Protein AF-A0A381ZYH2-F1 (afdb_monomer_lite)

Structure (mmCIF, N/CA/C/O backbone):
data_AF-A0A381ZYH2-F1
#
_entry.id   AF-A0A381ZYH2-F1
#
loop_
_atom_site.group_PDB
_atom_site.id
_atom_site.type_symbol
_atom_site.label_atom_id
_atom_site.label_alt_id
_atom_site.label_comp_id
_atom_site.label_asym_id
_atom_site.label_entity_id
_atom_site.label_seq_id
_atom_site.pdbx_PDB_ins_code
_atom_site.Cartn_x
_atom_site.Cartn_y
_atom_site.Cartn_z
_atom_site.occupancy
_atom_site.B_iso_or_equiv
_atom_site.auth_seq_id
_atom_site.auth_comp_id
_atom_site.auth_asym_id
_atom_site.auth_atom_id
_atom_site.pdbx_PDB_model_num
ATOM 1 N N . MET A 1 1 ? -18.874 -3.670 11.341 1.00 85.88 1 MET A N 1
ATOM 2 C CA . MET A 1 1 ? -17.533 -4.154 10.990 1.00 85.88 1 MET A CA 1
ATOM 3 C C . MET A 1 1 ? -17.379 -3.960 9.497 1.00 85.88 1 MET A C 1
ATOM 5 O O . MET A 1 1 ? -18.173 -4.529 8.755 1.00 85.88 1 MET A O 1
ATOM 9 N N . THR A 1 2 ? -16.467 -3.093 9.084 1.00 96.06 2 THR A N 1
ATOM 10 C CA . THR A 1 2 ? -16.233 -2.712 7.692 1.00 96.06 2 THR A CA 1
ATOM 11 C C . THR A 1 2 ? -14.850 -3.194 7.284 1.00 96.06 2 THR A C 1
ATOM 13 O O . THR A 1 2 ? -13.838 -2.717 7.801 1.00 96.06 2 THR A O 1
ATOM 16 N N . ASP A 1 3 ? -14.812 -4.123 6.335 1.00 97.12 3 ASP A N 1
ATOM 17 C CA . ASP A 1 3 ? -13.567 -4.666 5.799 1.00 97.12 3 ASP A CA 1
ATOM 18 C C . ASP A 1 3 ? -13.208 -3.978 4.481 1.00 97.12 3 ASP A C 1
ATOM 20 O O . ASP A 1 3 ? -14.061 -3.778 3.615 1.00 97.12 3 ASP A O 1
ATOM 24 N N . CYS A 1 4 ? -11.933 -3.639 4.313 1.00 97.69 4 CYS A N 1
ATOM 25 C CA . CYS A 1 4 ? -11.384 -3.129 3.065 1.00 97.69 4 CYS A CA 1
ATOM 26 C C . CYS A 1 4 ? -10.567 -4.228 2.384 1.00 97.69 4 CYS A C 1
ATOM 28 O O . CYS A 1 4 ? -9.626 -4.757 2.973 1.00 97.69 4 CYS A O 1
ATOM 30 N N . ILE A 1 5 ? -10.910 -4.564 1.140 1.00 97.81 5 ILE A N 1
ATOM 31 C CA . ILE A 1 5 ? -10.170 -5.547 0.343 1.00 97.81 5 ILE A CA 1
ATOM 32 C C . ILE A 1 5 ? -9.391 -4.807 -0.744 1.00 97.81 5 ILE A C 1
ATOM 34 O O . ILE A 1 5 ? -9.986 -4.182 -1.623 1.00 97.81 5 ILE A O 1
ATOM 38 N N . ILE A 1 6 ? -8.063 -4.907 -0.707 1.00 97.06 6 ILE A N 1
ATOM 39 C CA . ILE A 1 6 ? -7.173 -4.38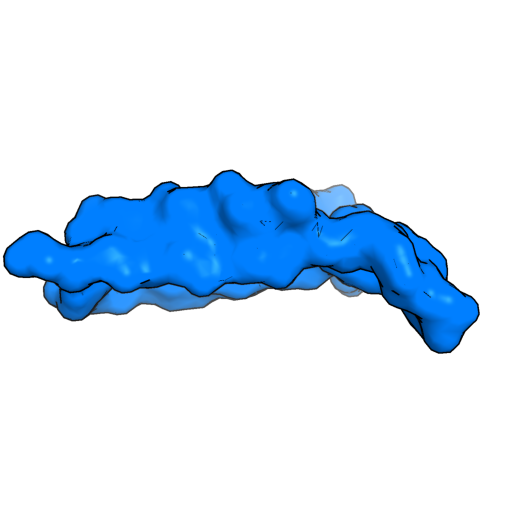9 -1.748 1.00 97.06 6 ILE A CA 1
ATOM 40 C C . ILE A 1 6 ? -6.797 -5.541 -2.675 1.00 97.06 6 ILE A C 1
ATOM 42 O O . ILE A 1 6 ? -6.138 -6.494 -2.259 1.00 97.06 6 ILE A O 1
ATOM 46 N N . GLN A 1 7 ? -7.187 -5.448 -3.947 1.00 96.06 7 GLN A N 1
ATOM 47 C 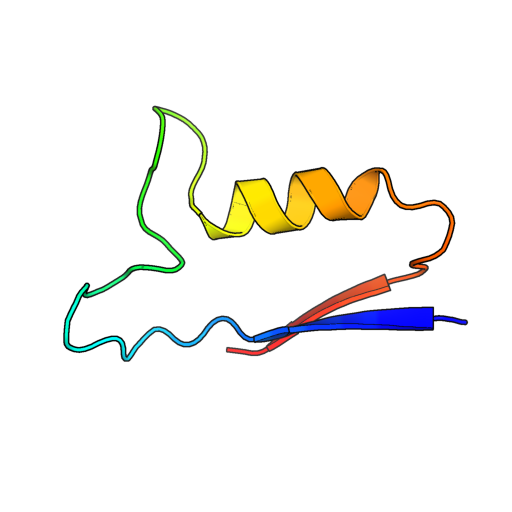CA . GLN A 1 7 ? -6.775 -6.425 -4.950 1.00 96.06 7 GLN A CA 1
ATOM 48 C C . GLN A 1 7 ? -5.386 -6.081 -5.525 1.00 96.06 7 GLN A C 1
ATOM 50 O O . GLN A 1 7 ? -5.223 -5.086 -6.233 1.00 96.06 7 GLN A O 1
ATOM 55 N N . ALA A 1 8 ? -4.401 -6.940 -5.272 1.00 95.50 8 ALA A N 1
ATOM 56 C CA . ALA A 1 8 ? -2.982 -6.766 -5.580 1.00 95.50 8 ALA A CA 1
ATOM 57 C C . ALA A 1 8 ? -2.510 -7.684 -6.728 1.00 95.50 8 ALA A C 1
ATOM 59 O O . ALA A 1 8 ? -1.609 -8.504 -6.571 1.00 95.50 8 ALA A O 1
ATOM 60 N N . ARG A 1 9 ? -3.107 -7.537 -7.918 1.00 94.38 9 ARG A N 1
ATOM 61 C CA . ARG A 1 9 ? -2.747 -8.352 -9.094 1.00 94.38 9 ARG A CA 1
ATOM 62 C C . ARG A 1 9 ? -1.361 -8.000 -9.639 1.00 94.38 9 ARG A C 1
ATOM 64 O O . ARG A 1 9 ? -1.108 -6.857 -10.020 1.00 94.38 9 ARG A O 1
ATOM 71 N N . MET A 1 10 ? -0.527 -9.020 -9.832 1.00 91.50 10 MET A N 1
ATOM 72 C CA . MET A 1 10 ? 0.829 -8.872 -10.389 1.00 91.50 10 MET A CA 1
ATOM 73 C C . MET A 1 10 ? 0.887 -8.853 -11.928 1.00 91.50 10 MET A C 1
ATOM 75 O O . MET A 1 10 ? 1.860 -8.380 -12.511 1.00 91.50 10 MET A O 1
ATOM 79 N N . GLY A 1 11 ? -0.162 -9.324 -12.609 1.00 92.56 11 GLY A N 1
ATOM 80 C CA . GLY A 1 11 ? -0.185 -9.555 -14.064 1.00 92.56 11 GLY A CA 1
ATOM 81 C C . GLY A 1 11 ? -0.379 -8.320 -14.956 1.00 92.56 11 GLY A C 1
ATOM 82 O O . GLY A 1 11 ? -1.040 -8.411 -15.988 1.00 92.56 11 GLY A O 1
ATOM 83 N N . SER A 1 12 ? 0.122 -7.149 -14.567 1.00 93.25 12 SER A N 1
ATOM 84 C CA . SER A 1 12 ? 0.007 -5.937 -15.389 1.00 93.25 12 SER A CA 1
ATOM 85 C C . SER A 1 12 ? 0.923 -6.018 -16.616 1.00 93.25 12 SER A C 1
ATOM 87 O O . SER A 1 12 ? 2.137 -6.095 -16.477 1.00 93.25 12 SER A O 1
ATOM 89 N N . SER A 1 13 ? 0.353 -5.962 -17.825 1.00 94.75 13 SER A N 1
ATOM 90 C CA . SER A 1 13 ? 1.119 -6.043 -19.081 1.00 94.75 13 SER A CA 1
ATOM 91 C C . SER A 1 13 ? 1.707 -4.708 -19.546 1.00 94.75 13 SER A C 1
ATOM 93 O O . SER A 1 13 ? 2.738 -4.692 -20.208 1.00 94.75 13 SER A O 1
ATOM 95 N N . ARG A 1 14 ? 1.073 -3.578 -19.202 1.00 96.75 14 ARG A N 1
ATOM 96 C CA . ARG A 1 14 ? 1.536 -2.229 -19.591 1.00 96.75 14 ARG A CA 1
ATOM 97 C C . ARG A 1 14 ? 2.573 -1.648 -18.633 1.00 96.75 14 ARG A C 1
ATOM 99 O O . ARG A 1 14 ? 3.398 -0.845 -19.043 1.00 96.75 14 ARG A O 1
ATOM 106 N N . LEU A 1 15 ? 2.493 -2.033 -17.361 1.00 94.62 15 LEU A N 1
ATOM 107 C CA . LEU A 1 15 ? 3.443 -1.650 -16.318 1.00 94.62 15 LEU A CA 1
ATOM 108 C C . LEU A 1 15 ? 3.710 -2.880 -15.442 1.00 94.62 15 LEU A C 1
ATOM 110 O O . LEU A 1 15 ? 2.981 -3.087 -14.464 1.00 94.62 15 LEU A O 1
ATOM 114 N N . PRO A 1 16 ? 4.649 -3.751 -15.842 1.00 94.31 16 PRO A N 1
ATOM 115 C CA . PRO A 1 16 ? 4.961 -4.978 -15.118 1.00 94.31 16 PRO A CA 1
ATOM 116 C C . PRO A 1 16 ? 5.349 -4.701 -13.668 1.00 94.31 16 PRO A C 1
ATOM 118 O O . PRO A 1 16 ? 6.028 -3.722 -13.376 1.00 94.31 16 PRO A O 1
ATOM 121 N N . GLY A 1 17 ? 4.875 -5.543 -12.749 1.00 93.94 17 GL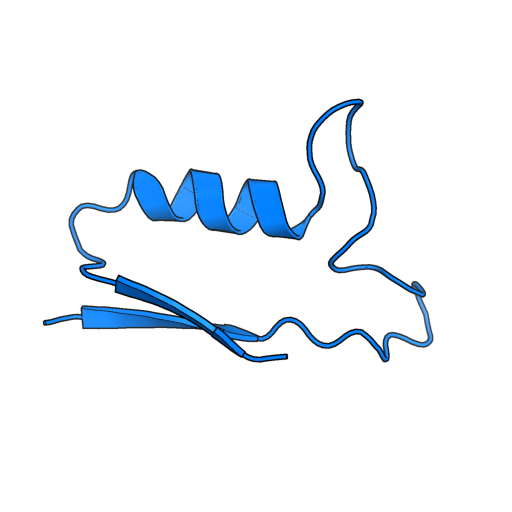Y A N 1
ATOM 122 C CA . GLY A 1 17 ? 5.197 -5.417 -11.325 1.00 93.94 17 GLY A CA 1
ATOM 123 C C . GLY A 1 17 ? 4.601 -4.192 -10.625 1.00 93.94 17 GLY A C 1
ATOM 124 O O . GLY A 1 17 ? 4.963 -3.947 -9.483 1.00 93.94 17 GLY A O 1
ATOM 125 N N . LYS A 1 18 ? 3.670 -3.455 -11.260 1.00 95.94 18 LYS A N 1
ATOM 126 C CA . LYS A 1 18 ? 3.100 -2.188 -10.756 1.00 95.94 18 LYS A CA 1
ATOM 127 C C . LYS A 1 18 ? 2.854 -2.157 -9.243 1.00 95.94 18 LYS A C 1
ATOM 129 O O . LYS A 1 18 ? 3.267 -1.213 -8.595 1.00 95.94 18 LYS A O 1
ATOM 134 N N . VAL A 1 19 ? 2.157 -3.145 -8.682 1.00 96.06 19 VAL A N 1
ATOM 135 C CA . VAL A 1 19 ? 1.762 -3.120 -7.260 1.00 96.06 19 VAL A CA 1
ATOM 136 C C . VAL A 1 19 ? 2.978 -3.127 -6.322 1.00 96.06 19 VAL A C 1
ATOM 138 O O . VAL A 1 19 ? 2.959 -2.442 -5.307 1.00 96.06 19 VAL A O 1
ATOM 141 N N . MET A 1 20 ? 4.048 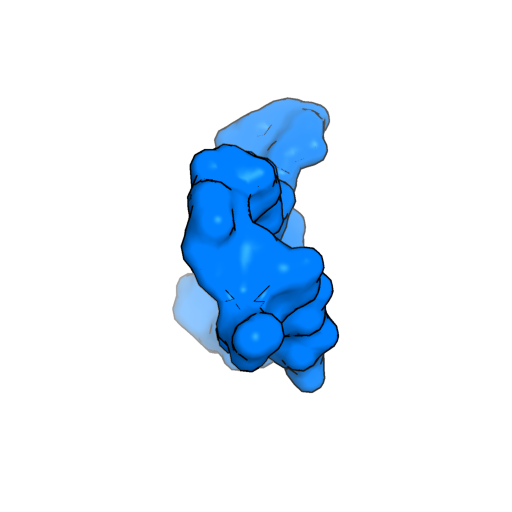-3.823 -6.710 1.00 95.88 20 MET A N 1
ATOM 142 C CA . MET A 1 20 ? 5.309 -3.916 -5.964 1.00 95.88 20 MET A CA 1
ATOM 143 C C . MET A 1 20 ? 6.367 -2.919 -6.452 1.00 95.88 20 MET A C 1
ATOM 145 O O . MET A 1 20 ? 7.520 -3.000 -6.044 1.00 95.88 20 MET A O 1
ATOM 149 N N . MET A 1 21 ? 6.014 -2.006 -7.360 1.00 96.62 21 MET A N 1
ATOM 150 C CA . MET A 1 21 ? 6.942 -1.000 -7.862 1.00 96.62 21 MET A CA 1
ATOM 151 C C . MET A 1 21 ? 7.295 -0.028 -6.739 1.00 96.62 21 MET A C 1
ATOM 153 O O . MET A 1 21 ? 6.397 0.586 -6.163 1.00 96.62 21 MET A O 1
ATOM 157 N N . GLU A 1 22 ? 8.588 0.115 -6.461 1.00 96.81 22 GLU A N 1
ATOM 158 C CA . GLU A 1 22 ? 9.126 1.117 -5.540 1.00 96.81 22 GLU A CA 1
ATOM 159 C C . GLU A 1 22 ? 8.889 2.525 -6.104 1.00 96.81 22 GLU A C 1
ATOM 161 O O . GLU A 1 22 ? 9.214 2.811 -7.258 1.00 96.81 22 GLU A O 1
ATOM 166 N N . ILE A 1 23 ? 8.281 3.393 -5.296 1.00 95.00 23 ILE A N 1
ATOM 167 C CA . ILE A 1 23 ? 8.041 4.807 -5.626 1.00 95.00 23 ILE A CA 1
ATOM 168 C C . ILE A 1 23 ? 9.067 5.702 -4.925 1.00 95.00 23 ILE A C 1
ATOM 170 O O . ILE A 1 23 ? 9.446 6.745 -5.457 1.00 95.00 23 ILE A O 1
ATOM 174 N N . ASP A 1 24 ? 9.542 5.281 -3.755 1.00 94.94 24 ASP A N 1
ATOM 175 C CA . ASP A 1 24 ? 10.681 5.873 -3.065 1.00 94.94 24 ASP A CA 1
ATOM 176 C C . ASP A 1 24 ? 11.621 4.772 -2.542 1.00 94.94 24 ASP A C 1
ATOM 178 O O . ASP A 1 24 ? 11.451 3.595 -2.846 1.00 94.94 24 ASP A O 1
ATOM 182 N N . SER A 1 25 ? 12.633 5.150 -1.759 1.00 93.50 25 SER A N 1
ATOM 183 C CA . SER A 1 25 ? 13.652 4.228 -1.242 1.00 93.50 25 SER A CA 1
ATOM 184 C C . SER A 1 25 ? 13.154 3.204 -0.216 1.00 93.50 25 SER A C 1
ATOM 186 O O . SER A 1 25 ? 13.950 2.390 0.254 1.00 93.50 25 SER A O 1
ATOM 188 N N . LYS A 1 26 ? 11.886 3.274 0.198 1.00 95.31 26 LYS A N 1
ATOM 189 C CA . LYS A 1 26 ? 11.319 2.456 1.276 1.00 95.31 26 LYS A CA 1
ATOM 190 C C . LYS A 1 26 ? 9.935 1.893 0.970 1.00 95.31 26 LYS A C 1
ATOM 192 O O . LYS A 1 26 ? 9.546 0.939 1.636 1.00 95.31 26 LYS A O 1
ATOM 197 N N . HIS A 1 27 ? 9.197 2.474 0.029 1.00 97.75 27 HIS A N 1
ATOM 198 C CA . HIS A 1 27 ? 7.781 2.189 -0.161 1.00 97.75 27 HIS A CA 1
ATOM 199 C C . HIS A 1 27 ? 7.450 1.840 -1.611 1.00 97.75 27 HIS A C 1
ATOM 201 O O . HIS A 1 27 ? 7.817 2.532 -2.568 1.00 97.75 27 HIS A O 1
ATOM 207 N N . THR A 1 28 ? 6.664 0.783 -1.753 1.00 97.69 28 THR A N 1
ATOM 208 C CA . THR A 1 28 ? 5.991 0.383 -2.983 1.00 97.69 28 THR A CA 1
ATOM 209 C C . THR A 1 28 ? 4.653 1.103 -3.148 1.00 97.69 28 THR A C 1
ATOM 211 O O . THR A 1 28 ? 4.127 1.715 -2.215 1.00 97.69 28 THR A O 1
ATOM 214 N N . ILE A 1 29 ? 4.041 0.987 -4.331 1.00 96.19 29 ILE A N 1
ATOM 215 C CA . ILE A 1 29 ? 2.659 1.447 -4.550 1.00 96.19 29 ILE A CA 1
ATOM 216 C C . ILE A 1 29 ? 1.694 0.828 -3.526 1.00 96.19 29 ILE A C 1
ATOM 218 O O . ILE A 1 29 ? 0.801 1.524 -3.037 1.00 96.19 29 ILE A O 1
ATOM 222 N N . LEU A 1 30 ? 1.859 -0.457 -3.194 1.00 97.19 30 LEU A N 1
ATOM 223 C CA . LEU A 1 30 ? 1.009 -1.129 -2.212 1.00 97.19 30 LEU A CA 1
ATOM 224 C C . LEU A 1 30 ? 1.150 -0.516 -0.814 1.00 97.19 30 LEU A C 1
ATOM 226 O O . LEU A 1 30 ? 0.136 -0.293 -0.154 1.00 97.19 30 LEU A O 1
ATOM 230 N N . ASP A 1 31 ? 2.375 -0.193 -0.398 1.00 97.75 31 ASP A N 1
ATOM 231 C CA . ASP A 1 31 ? 2.640 0.394 0.920 1.00 97.75 31 ASP A CA 1
ATOM 232 C C . ASP A 1 31 ? 1.918 1.731 1.082 1.00 97.75 31 ASP A C 1
ATOM 234 O O . ASP A 1 31 ? 1.245 1.956 2.084 1.00 97.75 31 ASP A O 1
ATOM 238 N N . PHE A 1 32 ? 1.952 2.594 0.063 1.00 96.81 32 PHE A N 1
ATOM 239 C CA . PHE A 1 32 ? 1.212 3.858 0.099 1.00 96.81 32 PHE A CA 1
ATOM 240 C C . PHE A 1 32 ? -0.303 3.660 0.245 1.00 96.81 32 PHE A C 1
ATOM 242 O O . PHE A 1 32 ? -0.956 4.437 0.945 1.00 96.81 32 PHE A O 1
ATOM 249 N N . MET A 1 33 ? -0.875 2.626 -0.381 1.00 95.62 33 MET A N 1
ATOM 250 C CA . MET A 1 33 ? -2.301 2.316 -0.236 1.00 95.62 33 MET A CA 1
ATOM 251 C C . MET A 1 33 ? -2.640 1.844 1.181 1.00 95.62 33 MET A C 1
ATOM 253 O O . MET A 1 33 ? -3.640 2.292 1.742 1.00 95.62 33 MET A O 1
ATOM 257 N N . ILE A 1 34 ? -1.819 0.959 1.753 1.00 97.19 34 ILE A N 1
ATOM 258 C CA . ILE A 1 34 ? -2.015 0.437 3.111 1.00 97.19 34 ILE A CA 1
ATOM 259 C C . ILE A 1 34 ? -1.861 1.571 4.127 1.00 97.19 34 ILE A C 1
ATOM 261 O O . ILE A 1 34 ? -2.799 1.829 4.877 1.00 97.19 34 ILE A O 1
ATOM 265 N N . ASN A 1 35 ? -0.751 2.313 4.071 1.00 96.75 35 ASN A N 1
ATOM 266 C CA . ASN A 1 35 ? -0.452 3.419 4.983 1.00 96.75 35 ASN A CA 1
ATOM 267 C C . ASN A 1 35 ? -1.578 4.461 5.003 1.00 96.75 35 ASN A C 1
ATOM 269 O O . ASN A 1 35 ? -1.950 4.961 6.058 1.00 96.75 35 ASN A O 1
ATOM 273 N N . GLN A 1 36 ? -2.170 4.778 3.846 1.00 96.00 36 GLN A N 1
ATOM 274 C CA . GLN A 1 36 ? -3.302 5.704 3.780 1.00 96.00 36 GLN A CA 1
ATOM 275 C C . GLN A 1 36 ? -4.558 5.146 4.468 1.00 96.00 36 GLN A C 1
ATOM 277 O O . GLN A 1 36 ? -5.287 5.889 5.130 1.00 96.00 36 GLN A O 1
ATOM 282 N N . LEU A 1 37 ? -4.842 3.854 4.293 1.00 96.56 37 LEU A N 1
ATOM 283 C CA . LEU A 1 37 ? -6.026 3.206 4.859 1.00 96.56 37 LEU A CA 1
ATOM 284 C C . LEU A 1 37 ? -5.912 2.990 6.371 1.00 96.56 37 LEU A C 1
ATOM 286 O O . LEU A 1 37 ? -6.942 3.003 7.042 1.00 96.56 37 LEU A O 1
ATOM 290 N N . GLU A 1 38 ? -4.699 2.879 6.914 1.00 96.06 38 GLU A N 1
ATOM 291 C CA . GLU A 1 38 ? -4.457 2.814 8.363 1.00 96.06 38 GLU A CA 1
ATOM 292 C C . GLU A 1 3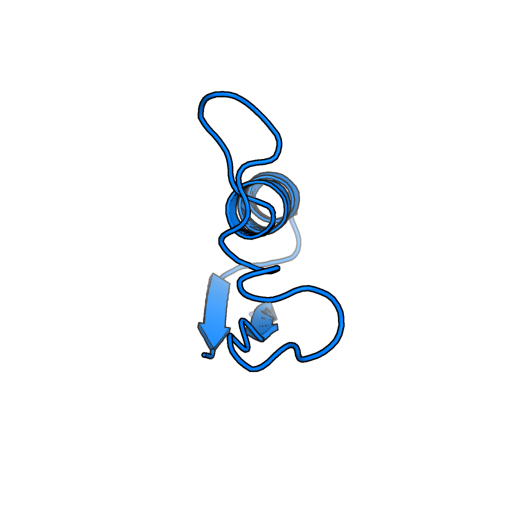8 ? -4.951 4.063 9.113 1.00 96.06 38 GLU A C 1
ATOM 294 O O . GLU A 1 38 ? -5.336 3.974 10.278 1.00 96.06 38 GLU A O 1
ATOM 299 N N . TYR A 1 39 ? -5.025 5.226 8.454 1.00 97.31 39 TYR A N 1
ATOM 300 C CA . TYR A 1 39 ? -5.592 6.446 9.049 1.00 97.31 39 TYR A CA 1
ATOM 301 C C . TYR A 1 39 ? -7.128 6.511 8.992 1.00 97.31 39 TYR A C 1
ATOM 303 O O . TYR A 1 39 ? -7.734 7.445 9.532 1.00 97.31 39 TYR A O 1
ATOM 311 N N . SER A 1 40 ? -7.787 5.552 8.337 1.00 96.75 40 SER A N 1
ATOM 312 C CA . SER A 1 40 ? -9.244 5.515 8.253 1.00 96.75 40 SER A CA 1
ATOM 313 C C . SER A 1 40 ? -9.862 5.091 9.582 1.00 96.75 40 SER A C 1
ATOM 315 O O . SER A 1 40 ? -9.613 4.004 10.085 1.00 96.75 40 SER A O 1
ATOM 317 N N . LYS A 1 41 ? -10.774 5.912 10.114 1.00 96.94 41 LYS A N 1
ATOM 318 C CA . LYS A 1 41 ? -11.569 5.574 11.312 1.00 96.94 41 LYS A CA 1
ATOM 319 C C . LYS A 1 41 ? -12.749 4.639 11.024 1.00 96.94 41 LYS A C 1
ATOM 321 O O . LYS A 1 41 ? -13.499 4.313 11.937 1.00 96.94 41 LYS A O 1
ATOM 326 N N . LEU A 1 42 ? -12.972 4.300 9.753 1.00 96.69 42 LEU A N 1
ATOM 327 C CA . LEU A 1 42 ? -14.140 3.543 9.295 1.00 96.69 42 LEU A CA 1
ATOM 328 C C . LEU A 1 42 ? -13.800 2.115 8.868 1.00 96.69 42 LEU A C 1
ATOM 330 O O . LEU A 1 42 ? -14.722 1.336 8.651 1.00 96.69 42 LEU A O 1
ATOM 334 N N . VAL A 1 43 ? -12.514 1.797 8.689 1.00 97.25 43 VAL A N 1
ATOM 335 C CA . VAL A 1 43 ? -12.041 0.483 8.242 1.00 97.25 43 VAL A CA 1
ATOM 336 C C . VAL A 1 43 ? -11.513 -0.267 9.453 1.00 97.25 43 VAL A C 1
ATOM 338 O O . VAL A 1 43 ? -10.576 0.186 10.099 1.00 97.25 43 VAL A O 1
ATOM 341 N N . ASP A 1 44 ? -12.104 -1.422 9.740 1.00 97.12 44 ASP A N 1
ATOM 342 C CA . ASP A 1 44 ? -11.694 -2.255 10.872 1.00 97.12 44 ASP A CA 1
ATOM 343 C C . ASP A 1 44 ? -10.555 -3.206 10.487 1.00 97.12 44 ASP A C 1
ATOM 345 O O . ASP A 1 44 ? -9.715 -3.556 11.315 1.00 97.12 44 ASP A O 1
ATOM 349 N N . ARG A 1 45 ? -10.542 -3.664 9.227 1.00 96.69 45 ARG A N 1
ATOM 350 C CA . ARG A 1 45 ? -9.560 -4.623 8.709 1.00 96.69 45 ARG A CA 1
ATOM 351 C C . ARG A 1 45 ? -9.210 -4.321 7.261 1.00 96.69 45 ARG A C 1
ATOM 353 O O . ARG A 1 45 ? -10.092 -4.055 6.446 1.00 96.69 45 ARG A O 1
ATOM 360 N N . ILE A 1 46 ? -7.927 -4.436 6.939 1.00 97.56 46 ILE A N 1
ATOM 361 C CA . ILE A 1 46 ? -7.410 -4.379 5.570 1.00 97.56 46 ILE A CA 1
ATOM 362 C C . ILE A 1 46 ? -7.000 -5.799 5.171 1.00 97.56 46 ILE A C 1
ATOM 364 O O . ILE A 1 46 ? -6.236 -6.452 5.878 1.00 97.56 46 ILE A O 1
ATOM 368 N N . ILE A 1 47 ? -7.522 -6.288 4.048 1.00 97.38 47 ILE A N 1
ATOM 369 C CA . ILE A 1 47 ? -7.249 -7.619 3.501 1.00 97.38 47 ILE A CA 1
ATOM 370 C C . ILE A 1 47 ? -6.626 -7.446 2.118 1.00 97.38 47 ILE A C 1
ATOM 372 O O . ILE A 1 47 ? -7.207 -6.801 1.246 1.00 97.38 47 ILE A O 1
ATOM 376 N N . ILE A 1 48 ? -5.461 -8.050 1.896 1.00 97.06 48 ILE A N 1
ATOM 377 C CA . ILE A 1 48 ? -4.805 -8.057 0.586 1.00 97.06 48 ILE A CA 1
ATOM 378 C C . ILE A 1 48 ? -5.179 -9.342 -0.157 1.00 97.06 48 ILE A C 1
ATOM 380 O O . ILE A 1 48 ? -4.937 -10.439 0.343 1.00 97.06 48 ILE A O 1
ATOM 384 N N . ALA A 1 49 ? -5.759 -9.210 -1.351 1.00 96.88 49 ALA A N 1
ATOM 385 C CA . ALA A 1 49 ? -6.126 -10.322 -2.229 1.00 96.88 49 ALA A CA 1
ATOM 386 C C . ALA A 1 49 ? -5.303 -10.259 -3.525 1.00 96.88 49 ALA A C 1
ATOM 388 O O . ALA A 1 49 ? -5.444 -9.310 -4.294 1.00 96.88 49 ALA A O 1
ATOM 389 N N . THR A 1 50 ? -4.432 -11.239 -3.758 1.00 91.56 50 THR A N 1
ATOM 390 C CA . THR A 1 50 ? -3.476 -11.275 -4.887 1.00 91.56 50 THR A CA 1
ATOM 391 C C . THR A 1 50 ? -4.020 -12.071 -6.072 1.00 91.56 50 THR A C 1
ATOM 393 O O . THR A 1 50 ? -4.682 -13.106 -5.827 1.00 91.56 50 THR A O 1
#

Foldseek 3Di:
DAAAEAEQDQPDPVDHRQQQDDPDPPDGVVRVVVVVCVPDPPHPYYHYHD

Organism: NCBI:txid408172

Radius of gyration: 12.12 Å; chains: 1; bounding box: 31×18×31 Å

pLDDT: mean 95.8, std 2.09, range [85.88, 97.81]

InterPro domains:
  IPR003329 Acylneuraminate cytidylyltransferase [PF02348] (4-50)
  IPR029044 Nucl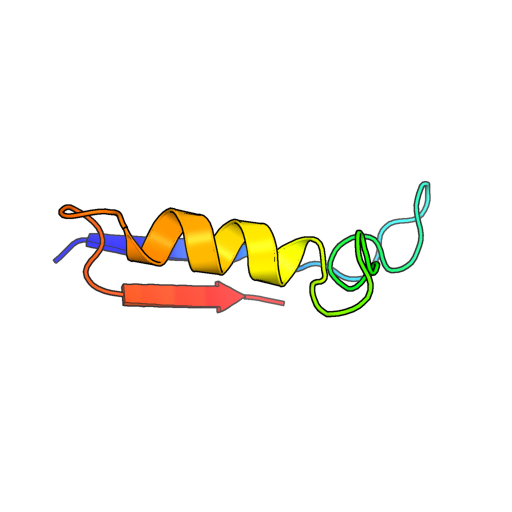eotide-diphospho-sugar transferases [G3DSA:3.90.550.10] (3-50)
  IPR029044 Nucleotide-diphospho-sugar transferases [SSF53448] (3-50)

Sequence (50 aa):
MTDCIIQARMGSSRLPGKVMMEIDSKHTILDFMINQLEYSKLVDRIIIAT

Secondary structure (DSSP, 8-state):
--EEEEE-----SSSTTGGG-BSSSS-BHHHHHHHHHHT-SS-SEEEEE-